Protein AF-A0A9N9NSR1-F1 (afdb_monomer)

InterPro domains:
  IPR000719 Protein kinase domain [PF00069] (21-94)
  IPR000719 Protein kinase domain [PS50011] (19-153)
  IPR011009 Protein kinase-like domain superfamily [SSF56112] (12-88)
  IPR011009 Protein kinase-like domain superfamily [SSF56112] (80-141)
  IPR017441 Protein kinase, ATP binding site [PS00107] (25-48)

Organism: NCBI:txid1433469

Structure (mmCIF, N/CA/C/O backbone):
data_AF-A0A9N9NSR1-F1
#
_entry.id   AF-A0A9N9NSR1-F1
#
loop_
_atom_site.group_PDB
_atom_site.id
_atom_site.type_symbol
_atom_site.label_atom_id
_atom_site.label_alt_id
_atom_site.label_comp_id
_atom_site.label_asym_id
_atom_site.label_entity_id
_atom_site.label_seq_id
_atom_site.pdbx_PDB_ins_code
_atom_site.Cartn_x
_atom_site.Cartn_y
_atom_site.Cartn_z
_atom_site.occupancy
_atom_site.B_iso_or_equiv
_atom_site.auth_seq_id
_atom_site.auth_comp_id
_atom_site.auth_asym_id
_atom_site.auth_atom_id
_atom_site.pdbx_PDB_model_num
ATOM 1 N N . MET A 1 1 ? 6.886 3.474 8.936 1.00 56.44 1 MET A N 1
ATOM 2 C CA . MET A 1 1 ? 6.707 4.792 9.586 1.00 56.44 1 MET A CA 1
ATOM 3 C C . MET A 1 1 ? 8.043 5.336 10.047 1.00 56.44 1 MET A C 1
ATOM 5 O O . MET A 1 1 ? 8.793 4.598 10.673 1.00 56.44 1 MET A O 1
ATOM 9 N N . SER A 1 2 ? 8.369 6.582 9.706 1.00 57.78 2 SER A N 1
ATOM 10 C CA . SER A 1 2 ? 9.617 7.218 10.131 1.00 57.78 2 SER A CA 1
ATOM 11 C C . SER A 1 2 ? 9.677 7.329 11.659 1.00 57.78 2 SER A C 1
ATOM 13 O O . SER A 1 2 ? 8.688 7.681 12.303 1.00 57.78 2 SER A O 1
ATOM 15 N N . ASN A 1 3 ? 10.844 7.048 12.246 1.00 58.03 3 ASN A N 1
ATOM 16 C CA . ASN A 1 3 ? 11.029 7.017 13.704 1.00 58.03 3 ASN A CA 1
ATOM 17 C C . ASN A 1 3 ? 10.624 8.328 14.400 1.00 58.03 3 ASN A C 1
ATOM 19 O O . ASN A 1 3 ? 10.187 8.298 15.546 1.00 58.03 3 ASN A O 1
ATOM 23 N N . TRP A 1 4 ? 10.701 9.466 13.702 1.00 65.31 4 TRP A N 1
ATOM 24 C CA . TRP A 1 4 ? 10.305 10.761 14.255 1.00 65.31 4 TRP A CA 1
ATOM 25 C C . TRP A 1 4 ? 8.798 10.857 14.545 1.00 65.31 4 TRP A C 1
ATOM 27 O O . TRP A 1 4 ? 8.415 11.478 15.528 1.00 65.31 4 TRP A O 1
ATOM 37 N N . PHE A 1 5 ? 7.936 10.216 13.747 1.00 63.00 5 PHE A N 1
ATOM 38 C CA . PHE A 1 5 ? 6.481 10.311 13.914 1.00 63.00 5 PHE A CA 1
ATOM 39 C C . PHE A 1 5 ? 6.011 9.585 15.180 1.00 63.00 5 PHE A C 1
ATOM 41 O O . PHE A 1 5 ? 5.246 10.132 15.969 1.00 63.00 5 PHE A O 1
ATOM 48 N N . LYS A 1 6 ? 6.550 8.380 15.410 1.00 64.25 6 LYS A N 1
ATOM 49 C CA . LYS A 1 6 ? 6.320 7.598 16.635 1.00 64.25 6 LYS A CA 1
ATOM 50 C C . LYS A 1 6 ? 6.936 8.252 17.876 1.00 64.25 6 LYS A C 1
ATOM 52 O O . LYS A 1 6 ? 6.420 8.088 18.969 1.00 64.25 6 LYS A O 1
ATOM 57 N N . ALA A 1 7 ? 8.034 8.992 17.716 1.00 63.62 7 ALA A N 1
ATOM 58 C CA . ALA A 1 7 ? 8.673 9.700 18.825 1.00 63.62 7 ALA A CA 1
ATOM 59 C C . ALA A 1 7 ? 7.892 10.950 19.273 1.00 63.62 7 ALA A C 1
ATOM 61 O O . ALA A 1 7 ? 7.984 11.343 20.432 1.00 63.62 7 ALA A O 1
ATOM 62 N N . VAL A 1 8 ? 7.137 11.585 18.367 1.00 65.19 8 VAL A N 1
ATOM 63 C CA . VAL A 1 8 ? 6.335 12.785 18.668 1.00 65.19 8 VAL A CA 1
ATOM 64 C C . VAL A 1 8 ? 4.973 12.429 19.266 1.00 65.19 8 VAL A C 1
ATOM 66 O O . VAL A 1 8 ? 4.421 13.220 20.032 1.00 65.19 8 VAL A O 1
ATOM 69 N N . ILE A 1 9 ? 4.420 11.261 18.926 1.00 67.44 9 ILE A N 1
ATOM 70 C CA . ILE A 1 9 ? 3.130 10.805 19.443 1.00 67.44 9 ILE A CA 1
ATOM 71 C C . ILE A 1 9 ? 3.254 9.337 19.855 1.00 67.44 9 ILE A C 1
ATOM 73 O O . ILE A 1 9 ? 3.463 8.477 19.000 1.00 67.44 9 ILE A O 1
ATOM 77 N N . ASP A 1 10 ? 3.119 9.065 21.156 1.00 75.75 10 ASP A N 1
ATOM 78 C CA . ASP A 1 10 ? 3.093 7.710 21.720 1.00 75.75 10 ASP A CA 1
ATOM 79 C C . ASP A 1 10 ? 1.807 6.990 21.277 1.00 75.75 10 ASP A C 1
ATOM 81 O O . ASP A 1 10 ? 0.770 7.042 21.937 1.00 75.75 10 ASP A O 1
ATOM 85 N N . ILE A 1 11 ? 1.842 6.422 20.069 1.00 82.00 11 ILE A N 1
ATOM 86 C CA . ILE A 1 11 ? 0.711 5.755 19.420 1.00 82.00 11 ILE A CA 1
ATOM 87 C C . ILE A 1 11 ? 1.102 4.324 19.068 1.00 82.00 11 ILE A C 1
ATOM 89 O O . ILE A 1 11 ? 2.110 4.071 18.402 1.00 82.00 11 ILE A O 1
ATOM 93 N N . THR A 1 12 ? 0.227 3.386 19.424 1.00 87.50 12 THR A N 1
ATOM 94 C CA . THR A 1 12 ? 0.308 1.988 19.001 1.00 87.50 12 THR A CA 1
ATOM 95 C C . THR A 1 12 ? 0.297 1.867 17.475 1.00 87.50 12 THR A C 1
ATOM 97 O O . THR A 1 12 ? -0.582 2.398 16.794 1.00 87.50 12 THR A O 1
ATOM 100 N N . SER A 1 13 ? 1.265 1.135 16.922 1.00 87.94 13 SER A N 1
ATOM 101 C CA . SER A 1 13 ? 1.325 0.834 15.491 1.00 87.94 13 SER A CA 1
ATOM 102 C C . SER A 1 13 ? 1.058 -0.639 15.215 1.00 87.94 13 SER A C 1
ATOM 104 O O . SER A 1 13 ? 1.666 -1.482 15.869 1.00 87.94 13 SER A O 1
ATOM 106 N N . PHE A 1 14 ? 0.257 -0.925 14.196 1.00 90.69 14 PHE A N 1
ATOM 107 C CA . PHE A 1 14 ? -0.041 -2.270 13.711 1.00 90.69 14 PHE A CA 1
ATOM 108 C C . PHE A 1 14 ? 0.627 -2.520 12.360 1.00 90.69 14 PHE A C 1
ATOM 110 O O . PHE A 1 14 ? 0.775 -1.599 11.547 1.00 90.69 14 PHE A O 1
ATOM 117 N N . GLU A 1 15 ? 0.989 -3.772 12.104 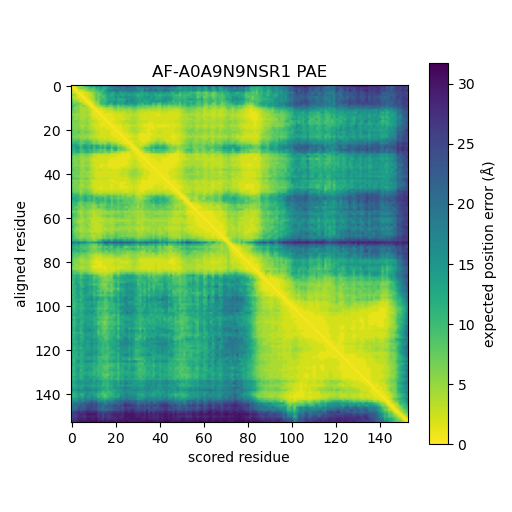1.00 90.44 15 GLU A N 1
ATOM 118 C CA . GLU A 1 15 ? 1.425 -4.222 10.784 1.00 90.44 15 GLU A CA 1
ATOM 119 C C . GLU A 1 15 ? 0.244 -4.180 9.807 1.00 90.44 15 GLU A C 1
ATOM 121 O O . GLU A 1 15 ? -0.844 -4.658 10.112 1.00 90.44 15 GLU A O 1
ATOM 126 N N . TYR A 1 16 ? 0.433 -3.560 8.642 1.00 89.94 16 TYR A N 1
ATOM 127 C CA . TYR A 1 16 ? -0.656 -3.348 7.682 1.00 89.94 16 TYR A CA 1
ATOM 128 C C . TYR A 1 16 ? -1.201 -4.664 7.121 1.00 89.94 16 TYR A C 1
ATOM 130 O O . TYR A 1 16 ? -2.411 -4.830 6.972 1.00 89.94 16 TYR A O 1
ATOM 138 N N . ASP A 1 17 ? -0.317 -5.630 6.894 1.00 89.69 17 ASP A N 1
ATOM 139 C CA . ASP A 1 17 ? -0.674 -6.921 6.312 1.00 89.69 17 ASP A CA 1
ATOM 140 C C . ASP A 1 17 ? -1.277 -7.901 7.341 1.00 89.69 17 ASP A C 1
ATOM 142 O O . ASP A 1 17 ? -1.724 -8.989 6.974 1.00 89.69 17 ASP A O 1
ATOM 146 N N . SER A 1 18 ? -1.354 -7.529 8.630 1.00 92.88 18 SER A N 1
ATOM 147 C CA . SER A 1 18 ? -1.951 -8.387 9.668 1.00 92.88 18 SER A CA 1
ATOM 148 C C . SER A 1 18 ? -3.487 -8.384 9.653 1.00 92.88 18 SER A C 1
ATOM 150 O O . SER A 1 18 ? -4.120 -9.310 10.176 1.00 92.88 18 SER A O 1
ATOM 152 N N . PHE A 1 19 ? -4.107 -7.370 9.038 1.00 95.12 19 PHE A N 1
ATOM 153 C CA . PHE A 1 19 ? -5.560 -7.222 8.970 1.00 95.12 19 PHE A CA 1
ATOM 154 C C . PHE A 1 19 ? -6.192 -8.140 7.917 1.00 95.12 19 PHE A C 1
ATOM 156 O O . PHE A 1 19 ? -5.689 -8.300 6.807 1.00 95.12 19 PHE A O 1
ATOM 163 N N . GLN A 1 20 ? -7.353 -8.710 8.241 1.00 95.62 20 GLN A N 1
ATOM 164 C CA . GLN A 1 20 ? -8.011 -9.745 7.433 1.00 95.62 20 GLN A CA 1
ATOM 165 C C . GLN A 1 20 ? -9.436 -9.355 7.053 1.00 95.62 20 GLN A C 1
ATOM 167 O O . GLN A 1 20 ? -10.056 -8.523 7.709 1.00 95.62 20 GLN A O 1
ATOM 172 N N . ASN A 1 21 ? -9.998 -10.010 6.033 1.00 95.69 21 ASN A N 1
ATOM 173 C CA . ASN A 1 21 ? -11.406 -9.858 5.641 1.00 95.69 21 ASN A CA 1
ATOM 174 C C . ASN A 1 21 ? -11.803 -8.396 5.371 1.00 95.69 21 ASN A C 1
ATOM 176 O O . ASN A 1 21 ? -12.799 -7.904 5.909 1.00 95.69 21 ASN A O 1
ATOM 180 N N . TRP A 1 22 ? -10.993 -7.704 4.569 1.00 95.31 22 TRP A N 1
ATOM 181 C CA . TRP A 1 22 ? -11.217 -6.312 4.196 1.00 95.31 22 TRP A CA 1
ATOM 182 C C . TRP A 1 22 ? -12.512 -6.163 3.393 1.00 95.31 22 TRP A C 1
ATOM 184 O O . TRP A 1 22 ? -12.721 -6.853 2.397 1.00 95.31 22 TRP A O 1
ATOM 194 N N . ALA A 1 23 ? -13.363 -5.232 3.810 1.00 96.94 23 ALA A N 1
ATOM 195 C CA . ALA A 1 23 ? -14.551 -4.825 3.071 1.00 96.94 23 ALA A CA 1
ATOM 196 C C . ALA A 1 23 ? -14.697 -3.307 3.149 1.00 96.94 23 ALA A C 1
ATOM 198 O O . ALA A 1 23 ? -14.714 -2.751 4.244 1.00 96.94 23 ALA A O 1
ATOM 199 N N . GLU A 1 24 ? -14.803 -2.625 2.011 1.00 96.94 24 GLU A N 1
ATOM 200 C CA . GLU A 1 24 ? -15.142 -1.200 2.003 1.00 96.94 24 GLU A CA 1
ATOM 201 C C . GLU A 1 24 ? -16.556 -1.019 2.571 1.00 96.94 24 GLU A C 1
ATOM 203 O O . GLU A 1 24 ? -17.500 -1.675 2.133 1.00 96.94 24 GLU A O 1
ATOM 208 N N . ILE A 1 25 ? -16.696 -0.146 3.567 1.00 96.75 25 ILE A N 1
ATOM 209 C CA . ILE A 1 25 ? -17.979 0.153 4.225 1.00 96.75 25 ILE A CA 1
ATOM 210 C C . ILE A 1 25 ? -18.402 1.613 4.057 1.00 96.75 25 ILE A C 1
ATOM 212 O O . ILE A 1 25 ? -19.494 1.992 4.473 1.00 96.75 25 ILE A O 1
ATOM 216 N N . GLY A 1 26 ? -17.555 2.445 3.455 1.00 95.06 26 GLY A N 1
ATOM 217 C CA . GLY A 1 26 ? -17.899 3.823 3.151 1.00 95.06 26 GLY A CA 1
ATOM 218 C C . GLY A 1 26 ? -16.754 4.577 2.498 1.00 95.06 26 GLY A C 1
ATOM 219 O O . GLY A 1 26 ? -15.581 4.280 2.718 1.00 95.06 26 GLY A O 1
ATOM 220 N N . ARG A 1 27 ? -17.102 5.600 1.723 1.00 92.88 27 ARG A N 1
ATOM 221 C CA . ARG A 1 27 ? -16.149 6.478 1.048 1.00 92.88 27 ARG A CA 1
ATOM 222 C C . ARG A 1 27 ? -16.639 7.914 1.131 1.00 92.88 27 ARG A C 1
ATOM 224 O O . ARG A 1 27 ? -17.804 8.193 0.869 1.00 92.88 27 ARG A O 1
ATOM 231 N N . GLY A 1 28 ? -15.745 8.811 1.521 1.00 81.88 28 GLY A N 1
ATOM 232 C CA . GLY A 1 28 ? -15.967 10.253 1.555 1.00 81.88 28 GLY A CA 1
ATOM 233 C C . GLY A 1 28 ? -14.938 10.978 0.693 1.00 81.88 28 GLY A C 1
ATOM 234 O O . GLY A 1 28 ? -14.050 10.356 0.116 1.00 81.88 28 GLY A O 1
ATOM 235 N N . GLY A 1 29 ? -15.019 12.309 0.637 1.00 78.50 29 GLY A N 1
ATOM 236 C CA . GLY A 1 29 ? -14.157 13.110 -0.242 1.00 78.50 29 GLY A CA 1
ATOM 237 C C . GLY A 1 29 ? -12.650 13.001 0.035 1.00 78.50 29 GLY A C 1
ATOM 238 O O . GLY A 1 29 ? -11.853 13.238 -0.862 1.00 78.50 29 GLY A O 1
ATOM 239 N N . SER A 1 30 ? -12.232 12.637 1.251 1.00 74.12 30 SER A N 1
ATOM 240 C CA . SER A 1 30 ? -10.805 12.521 1.613 1.00 74.12 30 SER A CA 1
ATOM 241 C C . SER A 1 30 ? -10.443 11.213 2.315 1.00 74.12 30 SER A C 1
ATOM 243 O O . SER A 1 30 ? -9.345 11.093 2.855 1.00 74.12 30 SER A O 1
ATOM 245 N N . SER A 1 31 ? -11.352 10.238 2.344 1.00 82.00 31 SER A N 1
ATOM 246 C CA . SER A 1 31 ? -11.105 8.991 3.064 1.00 82.00 31 SER A CA 1
ATOM 247 C C . SER A 1 31 ? -11.921 7.833 2.525 1.00 82.00 31 SER A C 1
ATOM 249 O O . SER A 1 31 ? -13.090 8.009 2.179 1.00 82.00 31 SER A O 1
ATOM 251 N N . THR A 1 32 ? -11.343 6.639 2.577 1.00 91.06 32 THR A N 1
ATOM 252 C CA . THR A 1 32 ? -12.080 5.383 2.402 1.00 91.06 32 THR A CA 1
ATOM 253 C C . THR A 1 32 ? -12.065 4.619 3.718 1.00 91.06 32 THR A C 1
ATOM 255 O O . THR A 1 32 ? -11.036 4.560 4.386 1.00 91.06 32 THR A O 1
ATOM 258 N N . ILE A 1 33 ? -13.204 4.066 4.116 1.00 93.19 33 ILE A N 1
ATOM 259 C CA . ILE A 1 33 ? -13.368 3.324 5.361 1.00 93.19 33 ILE A CA 1
ATOM 260 C C . ILE A 1 33 ? -13.547 1.853 5.016 1.00 93.19 33 ILE A C 1
ATOM 262 O O . ILE A 1 33 ? -14.460 1.481 4.276 1.00 93.19 33 ILE A O 1
ATOM 266 N N . TYR A 1 34 ? -12.700 1.017 5.600 1.00 96.06 34 TYR A N 1
ATOM 267 C CA . TYR A 1 34 ? -12.774 -0.430 5.486 1.00 96.06 34 TYR A CA 1
ATOM 268 C C . TYR A 1 34 ? -13.150 -1.041 6.828 1.00 96.06 34 TYR A C 1
ATOM 270 O O . TYR A 1 34 ? -12.688 -0.599 7.873 1.00 96.06 34 TYR A O 1
ATOM 278 N N . ARG A 1 35 ? -13.959 -2.092 6.815 1.00 97.12 35 ARG A N 1
ATOM 279 C CA . ARG A 1 35 ? -14.051 -3.045 7.916 1.00 97.12 35 ARG A CA 1
ATOM 280 C C . ARG A 1 35 ? -12.972 -4.098 7.711 1.00 97.12 35 ARG A C 1
ATOM 282 O O . ARG A 1 35 ? -12.868 -4.642 6.617 1.00 97.12 35 ARG A O 1
ATOM 289 N N . ALA A 1 36 ? -12.226 -4.420 8.758 1.00 97.50 36 ALA A N 1
ATOM 290 C CA . ALA A 1 36 ? -11.268 -5.521 8.750 1.00 97.50 36 ALA A CA 1
ATOM 291 C C . ALA A 1 36 ? -11.254 -6.224 10.110 1.00 97.50 36 ALA A C 1
ATOM 293 O O . ALA A 1 36 ? -11.687 -5.660 11.112 1.00 97.50 36 ALA A O 1
ATOM 294 N N . TYR A 1 37 ? -10.807 -7.472 10.152 1.00 97.25 37 TYR A N 1
ATOM 295 C CA . TYR A 1 37 ? -10.547 -8.209 11.383 1.00 97.25 37 TYR A CA 1
ATOM 296 C C . TYR A 1 37 ? -9.085 -8.022 11.794 1.00 97.25 37 TYR A C 1
ATOM 298 O O . TYR A 1 37 ? -8.189 -8.279 10.991 1.00 97.25 37 TYR A O 1
ATOM 306 N N . SER A 1 38 ? -8.850 -7.591 13.033 1.00 96.25 38 SER A N 1
ATOM 307 C CA . SER A 1 38 ? -7.521 -7.559 13.648 1.00 96.25 38 SER A CA 1
ATOM 308 C C . SER A 1 38 ? -7.366 -8.768 14.562 1.00 96.25 38 SER A C 1
ATOM 310 O O . SER A 1 38 ? -8.202 -8.982 15.441 1.00 96.25 38 SER A O 1
ATOM 312 N N . ARG A 1 39 ? -6.293 -9.545 14.373 1.00 93.50 39 ARG A N 1
ATOM 313 C CA . ARG A 1 39 ? -5.937 -10.634 15.295 1.00 93.50 39 ARG A CA 1
ATOM 314 C C . ARG A 1 39 ? -5.382 -10.103 16.612 1.00 93.50 39 ARG A C 1
ATOM 316 O O . ARG A 1 39 ? -5.717 -10.655 17.646 1.00 93.50 39 ARG A O 1
ATOM 323 N N . ASP A 1 40 ? -4.625 -9.009 16.572 1.00 92.88 40 ASP A N 1
ATOM 324 C CA . ASP A 1 40 ? -4.028 -8.386 17.762 1.00 92.88 40 ASP A CA 1
ATOM 325 C C . ASP A 1 40 ? -5.085 -7.851 18.742 1.00 92.88 40 ASP A C 1
ATOM 327 O O . ASP A 1 40 ? -4.871 -7.839 19.950 1.00 92.88 40 ASP A O 1
ATOM 331 N N . ILE A 1 41 ? -6.236 -7.409 18.220 1.00 92.38 41 ILE A N 1
ATOM 332 C CA . ILE A 1 41 ? -7.358 -6.874 19.014 1.00 92.38 41 ILE A CA 1
ATOM 333 C C . ILE A 1 41 ? -8.497 -7.907 19.155 1.00 92.38 41 ILE A C 1
ATOM 335 O O . ILE A 1 41 ? -9.449 -7.688 19.904 1.00 92.38 41 ILE A O 1
ATOM 339 N N . GLU A 1 42 ? -8.427 -9.021 18.421 1.00 95.19 42 GLU A N 1
ATOM 340 C CA . GLU A 1 42 ? -9.460 -10.067 18.342 1.00 95.19 42 GLU A CA 1
ATOM 341 C C . GLU A 1 42 ? -10.864 -9.541 17.985 1.00 95.19 42 GLU A C 1
ATOM 343 O O . GLU A 1 42 ? -11.892 -10.028 18.462 1.00 95.19 42 GLU A O 1
ATOM 348 N N . LYS A 1 43 ? -10.935 -8.500 17.144 1.00 95.19 43 LYS A N 1
ATOM 349 C CA . LYS A 1 43 ? -12.192 -7.817 16.794 1.00 95.19 43 LYS A CA 1
ATOM 350 C C . LYS A 1 43 ? -12.216 -7.345 15.350 1.00 95.19 43 LYS A C 1
ATOM 352 O O . LYS A 1 43 ? -11.190 -7.071 14.726 1.00 95.19 43 LYS A O 1
ATOM 357 N N . HIS A 1 44 ? -13.433 -7.174 14.841 1.00 95.88 44 HIS A N 1
ATOM 358 C CA . HIS A 1 44 ? -13.649 -6.352 13.659 1.00 95.88 44 HIS A CA 1
ATOM 359 C C . HIS A 1 44 ? -13.526 -4.871 14.017 1.00 95.88 44 HIS A C 1
ATOM 361 O O . HIS A 1 44 ? -14.174 -4.398 14.948 1.00 95.88 44 HIS A O 1
ATOM 367 N N . ILE A 1 45 ? -12.722 -4.152 13.244 1.00 95.81 45 ILE A N 1
ATOM 368 C CA . ILE A 1 45 ? -12.441 -2.728 13.400 1.00 95.81 45 ILE A CA 1
ATOM 369 C C . ILE A 1 45 ? -12.767 -1.967 12.112 1.00 95.81 45 ILE A C 1
ATOM 371 O O . ILE A 1 45 ? -12.899 -2.563 11.039 1.00 95.81 45 ILE A O 1
ATOM 375 N N . ALA A 1 46 ? -12.862 -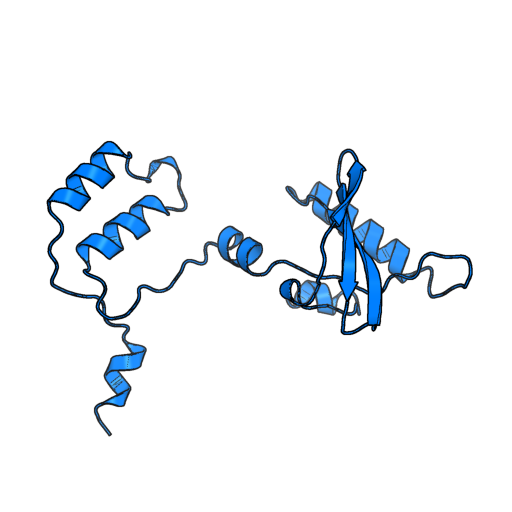0.643 12.226 1.00 95.25 46 ALA A N 1
ATOM 376 C CA . ALA A 1 46 ? -12.898 0.262 11.086 1.00 95.25 46 ALA A CA 1
ATOM 377 C C . ALA A 1 46 ? -11.495 0.836 10.828 1.00 95.25 46 ALA A C 1
ATOM 379 O O . ALA A 1 46 ? -10.896 1.455 11.704 1.00 95.25 46 ALA A O 1
ATOM 380 N N . LEU A 1 47 ? -10.990 0.656 9.613 1.00 93.75 47 LEU A N 1
ATOM 381 C CA . LEU A 1 47 ? -9.761 1.242 9.099 1.00 93.75 47 LEU A CA 1
ATOM 382 C C . LEU A 1 47 ? -10.121 2.453 8.238 1.00 93.75 47 LEU A C 1
ATOM 384 O O . LEU A 1 47 ? -10.679 2.312 7.150 1.00 93.75 47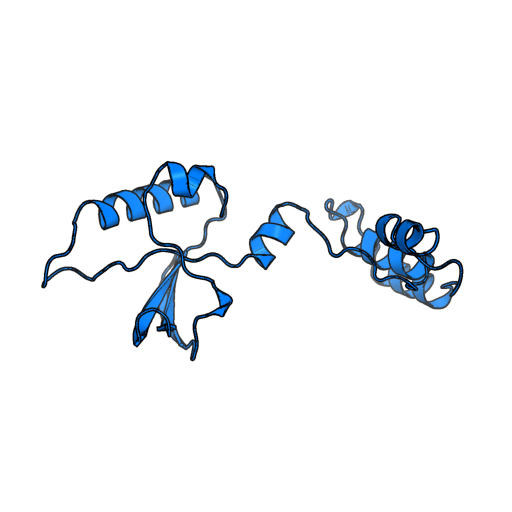 LEU A O 1
ATOM 388 N N . LYS A 1 48 ? -9.808 3.654 8.727 1.00 90.31 48 LYS A N 1
ATOM 389 C CA . LYS A 1 48 ? -9.978 4.905 7.978 1.00 90.31 48 LYS A CA 1
ATOM 390 C C . LYS A 1 48 ? -8.701 5.173 7.183 1.00 90.31 48 LYS A C 1
ATOM 392 O O . LYS A 1 48 ? -7.726 5.675 7.732 1.00 90.31 48 LYS A O 1
ATOM 397 N N . ASN A 1 49 ? -8.712 4.832 5.899 1.00 88.06 49 ASN A N 1
ATOM 398 C CA . ASN A 1 49 ? -7.624 5.155 4.986 1.00 88.06 49 ASN A CA 1
ATOM 399 C C . ASN A 1 49 ? -7.726 6.628 4.566 1.00 88.06 49 ASN A C 1
ATOM 401 O O . ASN A 1 49 ? -8.774 7.062 4.078 1.00 88.06 49 ASN A O 1
ATOM 405 N N . LEU A 1 50 ? -6.652 7.387 4.770 1.00 79.75 50 LEU A N 1
ATOM 406 C CA . LEU A 1 50 ? -6.579 8.819 4.496 1.00 79.75 50 LEU A CA 1
ATOM 407 C C . LEU A 1 50 ? -5.620 9.077 3.339 1.00 79.75 50 LEU A C 1
ATOM 409 O O . LEU A 1 50 ? -4.512 8.547 3.311 1.00 79.75 50 LEU A O 1
ATOM 413 N N . TYR A 1 51 ? -6.044 9.919 2.402 1.00 72.94 51 TYR A N 1
ATOM 414 C CA . TYR A 1 51 ? -5.181 10.365 1.316 1.00 72.94 51 TYR A CA 1
ATOM 415 C C . TYR A 1 51 ? -4.298 11.512 1.816 1.00 72.94 51 TYR A C 1
ATOM 417 O O . TYR A 1 51 ? -4.806 12.594 2.124 1.00 72.94 51 TYR A O 1
ATOM 425 N N . CYS A 1 52 ? -2.994 11.250 1.914 1.00 70.25 52 CYS A N 1
ATOM 426 C CA . CYS A 1 52 ? -1.973 12.247 2.227 1.00 70.25 52 CYS A CA 1
ATOM 427 C C . CYS A 1 52 ? -1.096 12.463 0.987 1.00 70.25 52 CYS A C 1
ATOM 429 O O . CYS A 1 52 ? -0.098 11.769 0.807 1.00 70.25 52 CYS A O 1
ATOM 431 N N . ASP A 1 53 ? -1.507 13.364 0.099 1.00 73.50 53 ASP A N 1
ATOM 432 C CA . ASP A 1 53 ? -0.847 13.638 -1.184 1.00 73.50 53 ASP A CA 1
ATOM 433 C C . ASP A 1 53 ? 0.011 14.917 -1.173 1.00 73.50 53 ASP A C 1
ATOM 435 O O . ASP A 1 53 ? 0.758 15.172 -2.115 1.00 73.50 53 ASP A O 1
ATOM 439 N N . ASN A 1 54 ? -0.073 15.717 -0.107 1.00 73.19 54 ASN A N 1
ATOM 440 C CA . ASN A 1 54 ? 0.694 16.950 0.088 1.00 73.19 54 ASN A CA 1
ATOM 441 C C . ASN A 1 54 ? 0.879 17.294 1.581 1.00 73.19 54 ASN A C 1
ATOM 443 O O . ASN A 1 54 ? 0.219 16.723 2.453 1.00 73.19 54 ASN A O 1
ATOM 447 N N . ASP A 1 55 ? 1.728 18.277 1.880 1.00 76.75 55 ASP A N 1
ATOM 448 C CA . ASP A 1 55 ? 2.016 18.700 3.259 1.00 76.75 55 ASP A CA 1
ATOM 449 C C . ASP A 1 55 ? 0.759 19.169 4.017 1.00 76.75 55 ASP A C 1
ATOM 451 O O . ASP A 1 55 ? 0.569 18.832 5.184 1.00 76.75 55 ASP A O 1
ATOM 455 N N . ILE A 1 56 ? -0.170 19.853 3.337 1.00 79.12 56 ILE A N 1
ATOM 456 C CA . ILE A 1 56 ? -1.432 20.334 3.932 1.00 79.12 56 ILE A CA 1
ATOM 457 C C . ILE A 1 56 ? -2.289 19.155 4.426 1.00 79.12 56 ILE A C 1
ATOM 459 O O . ILE A 1 56 ? -2.873 19.187 5.513 1.00 79.12 56 ILE A O 1
ATOM 463 N N . SER A 1 57 ? -2.380 18.094 3.624 1.00 78.38 57 SER A N 1
ATOM 464 C CA . SER A 1 57 ? -3.134 16.885 3.951 1.00 78.38 57 SER A CA 1
ATOM 465 C C . SER A 1 57 ? -2.500 16.109 5.111 1.00 78.38 57 SER A C 1
ATOM 467 O O . SER A 1 57 ? -3.230 15.584 5.959 1.00 78.38 57 SER A O 1
ATOM 469 N N . LEU A 1 58 ? -1.166 16.119 5.207 1.00 79.31 58 LEU A N 1
ATOM 470 C CA . LEU A 1 58 ? -0.416 15.530 6.313 1.00 79.31 58 LEU A CA 1
ATOM 471 C C . LEU A 1 58 ? -0.640 16.298 7.622 1.00 79.31 58 LEU A C 1
ATOM 473 O O . LEU A 1 58 ? -0.907 15.680 8.653 1.00 79.31 58 LEU A O 1
ATOM 477 N N . ASP A 1 59 ? -0.613 17.630 7.589 1.00 81.50 59 ASP A N 1
ATOM 478 C CA . ASP A 1 59 ? -0.892 18.460 8.765 1.00 81.50 59 ASP A CA 1
ATOM 479 C C . ASP A 1 59 ? -2.312 18.236 9.296 1.00 81.50 59 ASP A C 1
ATOM 481 O O . ASP A 1 59 ? -2.531 18.118 10.508 1.00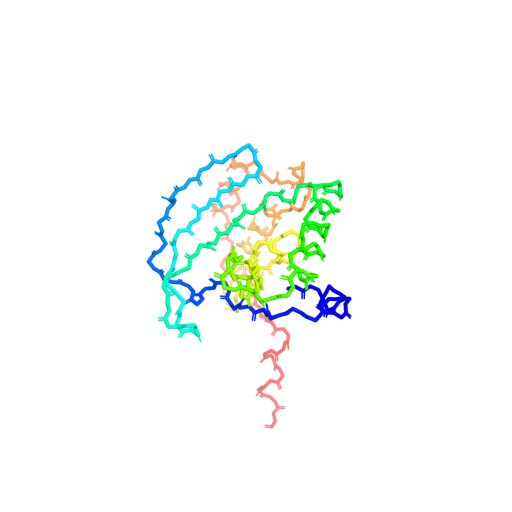 81.50 59 ASP A O 1
ATOM 485 N N . ARG A 1 60 ? -3.293 18.106 8.393 1.00 81.38 60 ARG A N 1
ATOM 486 C CA . ARG A 1 60 ? -4.672 17.756 8.758 1.00 81.38 60 ARG A CA 1
ATOM 487 C C . ARG A 1 60 ? -4.740 16.390 9.440 1.00 81.38 60 ARG A C 1
ATOM 489 O O . ARG A 1 60 ? -5.400 16.268 10.470 1.00 81.38 60 ARG A O 1
ATOM 496 N N . PHE A 1 61 ? -4.037 15.391 8.908 1.00 82.56 61 PHE A N 1
ATOM 497 C CA . PHE A 1 61 ? -3.953 14.067 9.523 1.00 82.56 61 PHE A CA 1
ATOM 498 C C . PHE A 1 61 ? -3.345 14.122 10.929 1.00 82.56 61 PHE A C 1
ATOM 500 O O . PHE A 1 61 ? -3.912 13.569 11.871 1.00 82.56 61 PHE A O 1
ATOM 507 N N . ILE A 1 62 ? -2.233 14.842 11.095 1.00 82.00 62 ILE A N 1
ATOM 508 C CA . ILE A 1 62 ? -1.574 15.021 12.394 1.00 82.00 62 ILE A CA 1
ATOM 509 C C . ILE A 1 62 ? -2.514 15.707 13.394 1.00 82.00 62 ILE A C 1
ATOM 511 O O . ILE A 1 62 ? -2.562 15.316 14.561 1.00 82.00 62 ILE A O 1
ATOM 515 N N . ASN A 1 63 ? -3.280 16.710 12.961 1.00 83.38 63 ASN A N 1
ATOM 516 C CA . ASN A 1 63 ? -4.247 17.390 13.822 1.00 83.38 63 ASN A CA 1
ATOM 517 C C . ASN A 1 63 ? -5.425 16.487 14.215 1.00 83.38 63 ASN A C 1
ATOM 519 O O . ASN A 1 63 ? -5.814 16.489 15.384 1.00 83.38 63 ASN A O 1
ATOM 523 N N . GLU A 1 64 ? -5.963 15.684 13.290 1.00 82.12 64 GLU A N 1
ATOM 524 C CA . GLU A 1 64 ? -6.981 14.675 13.616 1.00 82.12 64 GLU A CA 1
ATOM 525 C C . GLU A 1 64 ? -6.454 13.670 14.648 1.00 82.12 64 GLU A C 1
ATOM 527 O O . GLU A 1 64 ? -7.125 13.420 15.650 1.00 82.12 64 GLU A O 1
ATOM 532 N N . LEU A 1 65 ? -5.233 13.159 14.459 1.00 83.19 65 LEU A N 1
ATOM 533 C CA . LEU A 1 65 ? -4.605 12.239 15.408 1.00 83.19 65 LEU A CA 1
ATOM 534 C C . LEU A 1 65 ? -4.436 12.867 16.789 1.00 83.19 65 LEU A C 1
ATOM 536 O O . LEU A 1 65 ? -4.876 12.276 17.768 1.00 83.19 65 LEU A O 1
ATOM 540 N N . LYS A 1 66 ? -3.873 14.079 16.875 1.00 82.88 66 LYS A N 1
ATOM 541 C CA . LYS A 1 66 ? -3.708 14.800 18.150 1.00 82.88 66 LYS A CA 1
ATOM 542 C C . LYS A 1 66 ? -5.033 14.986 18.883 1.00 82.88 66 LYS A C 1
ATOM 544 O O . LYS A 1 66 ? -5.063 14.937 20.111 1.00 82.88 66 LYS A O 1
ATOM 549 N N . ASN A 1 67 ? -6.114 15.243 18.149 1.00 82.38 67 ASN A N 1
ATOM 550 C CA . ASN A 1 67 ? -7.438 15.384 18.741 1.00 82.38 67 ASN A CA 1
ATOM 551 C C . ASN A 1 67 ? -7.925 14.042 19.284 1.00 82.38 67 ASN A C 1
ATOM 553 O O . ASN A 1 67 ? -8.265 13.966 20.458 1.00 82.38 67 ASN A O 1
ATOM 557 N N . ILE A 1 68 ? -7.880 12.982 18.477 1.00 81.00 68 ILE A N 1
ATOM 558 C CA . ILE A 1 68 ? -8.323 11.642 18.877 1.00 81.00 68 ILE A CA 1
ATOM 559 C C . ILE A 1 68 ? -7.523 11.115 20.079 1.00 81.00 68 ILE A C 1
ATOM 561 O O . ILE A 1 68 ? -8.113 10.570 21.008 1.00 81.00 68 ILE A O 1
ATOM 565 N N . THR A 1 69 ? -6.204 11.332 20.122 1.00 78.94 69 THR A N 1
ATOM 566 C CA . THR A 1 69 ? -5.359 10.888 21.244 1.00 78.94 69 THR A CA 1
ATOM 567 C C . THR A 1 69 ? -5.588 11.684 22.531 1.00 78.94 69 THR A C 1
ATOM 569 O O . THR A 1 69 ? -5.258 11.199 23.608 1.00 78.94 69 THR A O 1
ATOM 572 N N . ARG A 1 70 ? -6.132 12.908 22.455 1.00 78.38 70 ARG A N 1
ATOM 573 C CA . ARG A 1 70 ? -6.418 13.748 23.633 1.00 78.38 70 ARG A CA 1
ATOM 574 C C . ARG A 1 70 ? -7.700 13.362 24.354 1.00 78.38 70 ARG A C 1
ATOM 576 O O . ARG A 1 70 ? -7.766 13.520 25.569 1.00 78.38 70 ARG A O 1
ATOM 583 N N . VAL A 1 71 ? -8.719 12.894 23.633 1.00 71.75 71 VAL A N 1
ATOM 584 C CA . VAL A 1 71 ? -10.040 12.597 24.217 1.00 71.75 71 VAL A CA 1
ATOM 585 C C . VAL A 1 71 ? -10.081 11.187 24.817 1.00 71.75 71 VAL A C 1
ATOM 587 O O . VAL A 1 71 ? -11.006 10.426 24.560 1.00 71.75 71 VAL A O 1
ATOM 590 N N . ALA A 1 72 ? -9.036 10.830 25.570 1.00 63.78 72 ALA A N 1
ATOM 591 C CA . ALA A 1 72 ? -8.752 9.480 26.046 1.00 63.78 72 ALA A CA 1
ATOM 592 C C . ALA A 1 72 ? -10.001 8.720 26.530 1.00 63.78 72 ALA A C 1
ATOM 594 O O . ALA A 1 72 ? -10.821 9.262 27.264 1.00 63.78 72 ALA A O 1
ATOM 595 N N . TYR A 1 73 ? -10.084 7.464 26.080 1.00 67.81 73 TYR A N 1
ATOM 596 C CA . TYR A 1 73 ? -10.971 6.375 26.500 1.00 67.81 73 TYR A CA 1
ATOM 597 C C . TYR A 1 73 ? -12.205 6.787 27.322 1.00 67.81 73 TYR A C 1
ATOM 599 O O . TYR A 1 73 ? -12.136 6.992 28.533 1.00 67.81 73 TYR A O 1
ATOM 607 N N . HIS A 1 74 ? -13.358 6.835 26.661 1.00 79.94 74 HIS A N 1
ATOM 608 C CA . HIS A 1 74 ? -14.652 7.029 27.303 1.00 79.94 74 HIS A CA 1
ATOM 609 C C . HIS A 1 74 ? -15.683 6.113 26.640 1.00 79.94 74 HIS A C 1
ATOM 611 O O . HIS A 1 74 ? -15.677 5.988 25.417 1.00 79.94 74 HIS A O 1
ATOM 617 N N . ASP A 1 75 ? -16.606 5.534 27.410 1.00 82.75 75 ASP A N 1
ATOM 618 C CA . ASP A 1 75 ? -17.567 4.528 26.916 1.00 82.75 75 ASP A CA 1
ATOM 619 C C . ASP A 1 75 ? -18.472 5.038 25.776 1.00 82.75 75 ASP A C 1
ATOM 621 O O . ASP A 1 75 ? -18.946 4.269 24.945 1.00 82.75 75 ASP A O 1
ATOM 625 N N . ASN A 1 76 ? -18.677 6.357 25.709 1.00 86.62 76 ASN A N 1
ATOM 626 C CA . ASN A 1 76 ? -19.463 7.031 24.664 1.00 86.62 76 ASN A CA 1
ATOM 627 C C . ASN A 1 76 ? -18.626 7.601 23.499 1.00 86.62 76 ASN A C 1
ATOM 629 O O . ASN A 1 76 ? -19.164 8.325 22.662 1.00 86.62 76 ASN A O 1
ATOM 633 N N . ILE A 1 77 ? -17.317 7.341 23.451 1.00 81.88 77 ILE A N 1
ATOM 634 C CA . ILE A 1 77 ? -16.421 7.805 22.384 1.00 81.88 77 ILE A CA 1
ATOM 635 C C . ILE A 1 77 ? -15.881 6.588 21.638 1.00 81.88 77 ILE A C 1
ATOM 637 O O . ILE A 1 77 ? -15.493 5.590 22.240 1.00 81.88 77 ILE A O 1
ATOM 641 N N . VAL A 1 78 ? -15.836 6.670 20.306 1.00 84.75 78 VAL A N 1
ATOM 642 C CA . VAL A 1 78 ? -15.257 5.607 19.478 1.00 84.75 78 VAL A CA 1
ATOM 643 C C . VAL A 1 78 ? -13.797 5.397 19.871 1.00 84.75 78 VAL A C 1
ATOM 645 O O . VAL A 1 78 ? -12.977 6.310 19.766 1.00 84.75 78 VAL A O 1
ATOM 648 N N . GLN A 1 79 ? -13.474 4.178 20.299 1.00 87.69 79 GLN A N 1
ATOM 649 C CA . GLN A 1 79 ? -12.121 3.820 20.690 1.00 87.69 79 GLN A CA 1
ATOM 650 C C . GLN A 1 79 ? -11.178 3.857 19.483 1.00 87.69 79 GLN A C 1
ATOM 652 O O . GLN A 1 79 ? -11.396 3.190 18.470 1.00 87.69 79 GLN A O 1
ATOM 657 N N . PHE A 1 80 ? -10.091 4.607 19.630 1.00 89.06 80 PHE A N 1
ATOM 658 C CA . PHE A 1 80 ? -8.972 4.594 18.704 1.00 89.06 80 PHE A CA 1
ATOM 659 C C . PHE A 1 80 ? -7.923 3.590 19.177 1.00 89.06 80 PHE A C 1
ATOM 661 O O . PHE A 1 80 ? -7.411 3.705 20.288 1.00 89.06 80 PHE A O 1
ATOM 668 N N . PHE A 1 81 ? -7.617 2.602 18.337 1.00 89.94 81 PHE A N 1
ATOM 669 C CA . PHE A 1 81 ? -6.668 1.540 18.682 1.00 89.94 81 PHE A CA 1
ATOM 670 C C . PHE A 1 81 ? -5.231 1.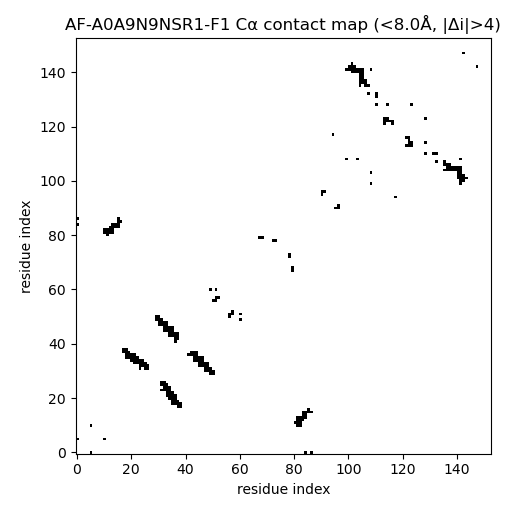859 18.271 1.00 89.94 81 PHE A C 1
ATOM 672 O O . PHE A 1 81 ? -4.304 1.359 18.898 1.00 89.94 81 PHE A O 1
ATOM 679 N N . GLY A 1 82 ? -5.034 2.676 17.233 1.00 90.31 82 GLY A N 1
ATOM 680 C CA . GLY A 1 82 ? -3.712 3.034 16.733 1.00 90.31 82 GLY A CA 1
ATOM 681 C C . GLY A 1 82 ? -3.683 3.260 15.226 1.00 90.31 82 GLY A C 1
ATOM 682 O O . GLY A 1 82 ? -4.709 3.522 14.596 1.00 90.31 82 GLY A O 1
ATOM 683 N N . ILE A 1 83 ? -2.487 3.167 14.651 1.00 89.25 83 ILE A N 1
ATOM 684 C CA . ILE A 1 83 ? -2.215 3.455 13.238 1.00 89.25 83 ILE A CA 1
ATOM 685 C C . ILE A 1 83 ? -1.540 2.282 12.543 1.00 89.25 83 ILE A C 1
ATOM 687 O O . ILE A 1 83 ? -0.878 1.457 13.163 1.00 89.25 83 ILE A O 1
ATOM 691 N N . THR A 1 84 ? -1.654 2.241 11.225 1.00 88.81 84 THR A N 1
ATOM 692 C CA . THR A 1 84 ? -0.917 1.307 10.380 1.00 88.81 84 THR A CA 1
ATOM 693 C C . THR A 1 84 ? -0.477 2.009 9.102 1.00 88.81 84 THR A C 1
ATOM 695 O O . THR A 1 84 ? -0.974 3.090 8.780 1.00 88.81 84 THR A O 1
ATOM 698 N N . GLN A 1 85 ? 0.494 1.435 8.403 1.00 84.00 85 GLN A N 1
ATOM 699 C CA . GLN A 1 85 ? 1.042 2.003 7.184 1.00 84.00 85 GLN A CA 1
ATOM 700 C C . GLN A 1 85 ? 1.518 0.896 6.255 1.00 84.00 85 GLN A C 1
ATOM 702 O O . GLN A 1 85 ? 2.316 0.056 6.662 1.00 84.00 85 GLN A O 1
ATOM 707 N N . GLU A 1 86 ? 1.074 0.949 5.005 1.00 83.25 86 GLU A N 1
ATOM 708 C CA . GLU A 1 86 ? 1.550 0.060 3.952 1.00 83.25 86 GLU A CA 1
ATOM 709 C C . GLU A 1 86 ? 3.024 0.362 3.644 1.00 83.25 86 GLU A C 1
ATOM 711 O O . GLU A 1 86 ? 3.387 1.462 3.209 1.00 83.25 86 GLU A O 1
ATOM 716 N N . GLU A 1 87 ? 3.897 -0.608 3.913 1.00 73.69 87 GLU A N 1
ATOM 717 C CA . GLU A 1 87 ? 5.340 -0.411 3.801 1.00 73.69 87 GLU A CA 1
ATOM 718 C C . GLU A 1 87 ? 5.789 -0.276 2.341 1.00 73.69 87 GLU A C 1
ATOM 720 O O . GLU A 1 87 ? 6.616 0.582 2.033 1.00 73.69 87 GLU A O 1
ATOM 725 N N . ILE A 1 88 ? 5.203 -1.057 1.431 1.00 76.06 88 ILE A N 1
ATOM 726 C CA . ILE A 1 88 ? 5.548 -1.048 0.002 1.00 76.06 88 ILE A CA 1
ATOM 727 C C . ILE A 1 88 ? 5.345 0.348 -0.592 1.00 76.06 88 ILE A C 1
ATOM 729 O O . ILE A 1 88 ? 6.252 0.885 -1.229 1.00 76.06 88 ILE A O 1
ATOM 733 N N . THR A 1 89 ? 4.199 0.976 -0.322 1.00 74.56 89 THR A N 1
ATOM 734 C CA . THR A 1 89 ? 3.889 2.329 -0.803 1.00 74.56 89 THR A CA 1
ATOM 735 C C . THR A 1 89 ? 4.931 3.343 -0.334 1.00 74.56 89 THR A C 1
ATOM 737 O O . THR A 1 89 ? 5.428 4.134 -1.137 1.00 74.56 89 THR A O 1
ATOM 740 N N . LEU A 1 90 ? 5.355 3.281 0.933 1.00 71.12 90 LEU A N 1
ATOM 741 C CA . LEU A 1 90 ? 6.447 4.124 1.418 1.00 71.12 90 LEU A CA 1
ATOM 742 C C . LEU A 1 90 ? 7.768 3.847 0.708 1.00 71.12 90 LEU A C 1
ATOM 744 O O . LEU A 1 90 ? 8.458 4.787 0.325 1.00 71.12 90 LEU A O 1
ATOM 748 N N . GLN A 1 91 ? 8.147 2.577 0.566 1.00 74.56 91 GLN A N 1
ATOM 749 C CA . GLN A 1 91 ? 9.400 2.209 -0.083 1.00 74.56 91 GLN A CA 1
ATOM 750 C C . GLN A 1 91 ? 9.433 2.747 -1.523 1.00 74.56 91 GLN A C 1
ATOM 752 O O . GLN A 1 91 ? 10.419 3.369 -1.918 1.00 74.56 91 GLN A O 1
ATOM 757 N N . VAL A 1 92 ? 8.329 2.620 -2.263 1.00 77.81 92 VAL A N 1
ATOM 758 C CA . VAL A 1 92 ? 8.189 3.144 -3.628 1.00 77.81 92 VAL A CA 1
ATOM 759 C C . VAL A 1 92 ? 8.297 4.671 -3.667 1.00 77.81 92 VAL A C 1
ATOM 761 O O . VAL A 1 92 ? 9.079 5.185 -4.477 1.00 77.81 92 VAL A O 1
ATOM 764 N N . ILE A 1 93 ? 7.577 5.384 -2.785 1.00 71.12 93 ILE A N 1
ATOM 765 C CA . ILE A 1 93 ? 7.619 6.856 -2.659 1.00 71.12 93 ILE A CA 1
ATOM 766 C C . ILE A 1 93 ? 9.032 7.339 -2.316 1.00 71.12 93 ILE A C 1
ATOM 768 O O . ILE A 1 93 ? 9.510 8.315 -2.884 1.00 71.12 93 ILE A O 1
ATOM 772 N N . MET A 1 94 ? 9.734 6.630 -1.431 1.00 71.62 94 MET A N 1
ATOM 773 C CA . MET A 1 94 ? 11.113 6.938 -1.040 1.00 71.62 94 MET A CA 1
ATOM 774 C C . MET A 1 94 ? 12.149 6.578 -2.117 1.00 71.62 94 MET A C 1
ATOM 776 O O . MET A 1 94 ? 13.349 6.667 -1.865 1.00 71.62 94 MET A O 1
ATOM 780 N N . GLY A 1 95 ? 11.718 6.131 -3.298 1.00 74.81 95 GLY A N 1
ATOM 781 C CA . GLY A 1 95 ? 12.619 5.761 -4.385 1.00 74.81 95 GLY A CA 1
ATOM 782 C C . GLY A 1 95 ? 13.324 4.419 -4.184 1.00 74.81 95 GLY A C 1
ATOM 783 O O . GLY A 1 95 ? 14.188 4.076 -4.987 1.00 74.81 95 GLY A O 1
ATOM 784 N N . LYS A 1 96 ? 12.965 3.631 -3.159 1.00 80.75 96 LYS A N 1
ATOM 785 C CA . LYS A 1 96 ? 13.497 2.273 -3.002 1.00 80.75 96 LYS A CA 1
ATOM 786 C C . LYS A 1 96 ? 12.955 1.378 -4.112 1.00 80.75 96 LYS A C 1
ATOM 788 O O . LYS A 1 96 ? 11.811 1.519 -4.552 1.00 80.75 96 LYS A O 1
ATOM 793 N N . ARG A 1 97 ? 13.804 0.470 -4.574 1.00 83.25 97 ARG A N 1
ATOM 794 C CA . ARG A 1 97 ? 13.533 -0.484 -5.649 1.00 83.25 97 ARG A CA 1
ATOM 795 C C . ARG A 1 97 ? 14.018 -1.856 -5.209 1.00 83.25 97 ARG A C 1
ATOM 797 O O . ARG A 1 97 ? 14.847 -1.954 -4.304 1.00 83.25 97 ARG A O 1
ATOM 804 N N . GLU A 1 98 ? 13.480 -2.892 -5.831 1.00 81.75 98 GLU A N 1
ATOM 805 C CA . GLU A 1 98 ? 13.957 -4.254 -5.623 1.00 81.75 98 GLU A CA 1
ATOM 806 C C . GLU A 1 98 ? 15.444 -4.372 -5.978 1.00 81.75 98 GLU A C 1
ATOM 808 O O . GLU A 1 98 ? 15.920 -3.802 -6.963 1.00 81.75 98 GLU A O 1
ATOM 813 N N . THR A 1 99 ? 16.191 -5.107 -5.159 1.00 86.44 99 THR A N 1
ATOM 814 C CA . THR A 1 99 ? 17.557 -5.495 -5.510 1.00 86.44 99 THR A CA 1
ATOM 815 C C . THR A 1 99 ? 17.469 -6.567 -6.597 1.00 86.44 99 THR A C 1
ATOM 817 O O . THR A 1 99 ? 16.699 -7.516 -6.417 1.00 86.44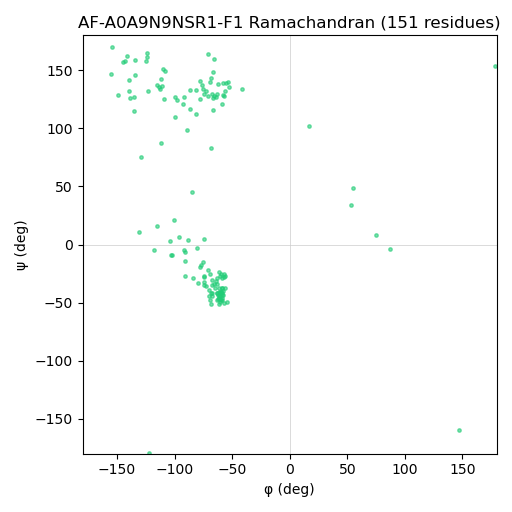 99 THR A O 1
ATOM 820 N N . PRO A 1 100 ? 18.235 -6.468 -7.699 1.00 90.25 100 PRO A N 1
ATOM 821 C CA . PRO A 1 100 ? 18.264 -7.519 -8.706 1.00 90.25 100 PRO A CA 1
ATOM 822 C C . PRO A 1 100 ? 18.579 -8.882 -8.076 1.00 90.25 100 PRO A C 1
ATOM 824 O O . PRO A 1 100 ? 19.419 -8.993 -7.182 1.00 90.25 100 PRO A O 1
ATOM 827 N N . VAL A 1 101 ? 17.902 -9.932 -8.537 1.00 92.25 101 VAL A N 1
ATOM 828 C CA . VAL A 1 101 ? 18.138 -11.296 -8.047 1.00 92.25 101 VAL A CA 1
ATOM 829 C C . VAL A 1 101 ? 19.437 -11.828 -8.656 1.00 92.25 101 VAL A C 1
ATOM 831 O O . VAL A 1 101 ? 19.675 -11.656 -9.856 1.00 92.25 101 VAL A O 1
ATOM 834 N N . ASN A 1 102 ? 20.274 -12.495 -7.860 1.00 94.12 102 ASN A N 1
ATOM 835 C CA . ASN A 1 102 ? 21.494 -13.139 -8.3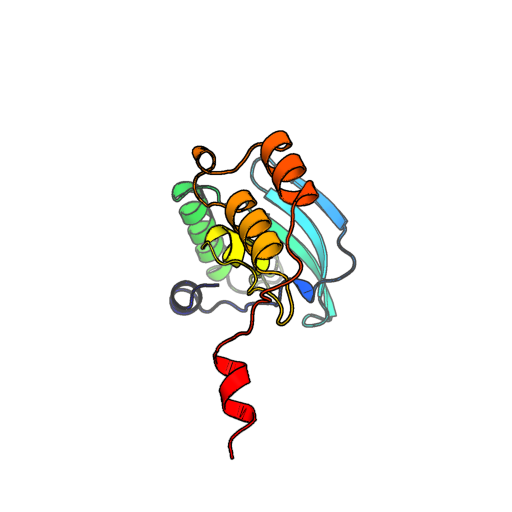57 1.00 94.12 102 ASN A CA 1
ATOM 836 C C . ASN A 1 102 ? 21.190 -14.068 -9.542 1.00 94.12 102 ASN A C 1
ATOM 838 O O . ASN A 1 102 ? 20.232 -14.839 -9.512 1.00 94.12 102 ASN A O 1
ATOM 842 N N . GLY A 1 103 ? 22.014 -14.005 -10.587 1.00 94.25 103 GLY A N 1
ATOM 843 C CA . GLY A 1 103 ? 21.801 -14.759 -11.824 1.00 94.25 103 GLY A CA 1
ATOM 844 C C . GLY A 1 103 ? 20.904 -14.059 -12.852 1.00 94.25 103 GLY A C 1
ATOM 845 O O . GLY A 1 103 ? 20.773 -14.555 -13.970 1.00 94.25 103 GLY A O 1
ATOM 846 N N . THR A 1 104 ? 20.329 -12.894 -12.533 1.00 95.19 104 THR A N 1
ATOM 847 C CA . THR A 1 104 ? 19.576 -12.092 -13.511 1.00 95.19 104 THR A CA 1
ATOM 848 C C . THR A 1 104 ? 20.514 -11.580 -14.610 1.00 95.19 104 THR A C 1
ATOM 850 O O . THR A 1 104 ? 21.526 -10.961 -14.278 1.00 95.19 104 THR A O 1
ATOM 853 N N . PRO A 1 105 ? 20.215 -11.779 -15.911 1.00 96.88 105 PRO A N 1
ATOM 854 C CA . PRO A 1 105 ? 21.013 -11.199 -16.988 1.00 96.88 105 PRO A CA 1
ATOM 855 C C . PRO A 1 105 ? 21.115 -9.678 -16.866 1.00 96.88 105 PRO A C 1
ATOM 857 O O . PRO A 1 105 ? 20.098 -9.002 -16.702 1.00 96.88 105 PRO A O 1
ATOM 860 N N . VAL A 1 106 ? 22.327 -9.134 -16.989 1.00 95.69 106 VAL A N 1
ATOM 861 C CA . VAL A 1 106 ? 22.581 -7.691 -16.829 1.00 95.69 106 VAL A CA 1
ATOM 862 C C . VAL A 1 106 ? 21.767 -6.862 -17.827 1.00 95.69 106 VAL A C 1
ATOM 864 O O . VAL A 1 106 ? 21.219 -5.825 -17.462 1.00 95.69 106 VAL A O 1
ATOM 867 N N . ASP A 1 107 ? 21.599 -7.344 -19.059 1.00 96.19 107 ASP A N 1
ATOM 868 C CA . ASP A 1 107 ? 20.780 -6.660 -20.066 1.00 96.19 107 ASP A CA 1
ATOM 869 C C . ASP A 1 107 ? 19.307 -6.565 -19.642 1.00 96.19 107 ASP A C 1
ATOM 871 O O . ASP A 1 107 ? 18.682 -5.519 -19.802 1.00 96.19 107 ASP A O 1
ATOM 875 N N . PHE A 1 108 ? 18.754 -7.636 -19.061 1.00 95.69 108 PHE A N 1
ATOM 876 C CA . PHE A 1 108 ? 17.387 -7.617 -18.538 1.00 95.69 108 PHE A CA 1
ATOM 877 C C . PHE A 1 108 ? 17.268 -6.682 -17.332 1.00 95.69 108 PHE A C 1
ATOM 879 O O . PHE A 1 108 ? 16.312 -5.912 -17.250 1.00 95.69 108 PHE A O 1
ATOM 886 N N . MET A 1 109 ? 18.266 -6.710 -16.442 1.00 94.50 109 MET A N 1
ATOM 887 C CA . MET A 1 109 ? 18.347 -5.809 -15.295 1.00 94.50 109 MET A CA 1
ATOM 888 C C . MET A 1 109 ? 18.270 -4.343 -15.716 1.00 94.50 109 MET A C 1
ATOM 890 O O . MET A 1 109 ? 17.438 -3.593 -15.214 1.00 94.50 109 MET A O 1
ATOM 894 N N . ASN A 1 110 ? 19.077 -3.952 -16.700 1.00 94.38 110 ASN A N 1
ATOM 895 C CA . ASN A 1 110 ? 19.092 -2.583 -17.203 1.00 94.38 110 ASN A CA 1
ATOM 896 C C . ASN A 1 110 ? 17.737 -2.169 -17.792 1.00 94.38 110 ASN A C 1
ATOM 898 O O . ASN A 1 110 ? 17.297 -1.047 -17.573 1.00 94.38 110 ASN A O 1
ATOM 902 N N . ILE A 1 111 ? 17.035 -3.075 -18.483 1.00 95.38 111 ILE A N 1
ATOM 903 C CA . ILE A 1 111 ? 15.719 -2.776 -19.067 1.00 95.38 111 ILE A CA 1
ATOM 904 C C . ILE A 1 111 ? 14.698 -2.408 -17.991 1.00 95.38 111 ILE A C 1
ATOM 906 O O . ILE A 1 111 ? 14.018 -1.390 -18.134 1.00 95.38 111 ILE A O 1
ATOM 910 N N . TYR A 1 112 ? 14.555 -3.220 -16.939 1.00 92.38 112 TYR A N 1
ATOM 911 C CA . TYR A 1 112 ? 13.548 -2.922 -15.919 1.00 92.38 112 TYR A CA 1
ATOM 912 C C . TYR A 1 112 ? 13.975 -1.752 -15.020 1.00 92.38 112 TYR A C 1
ATOM 914 O O . TYR A 1 112 ? 13.120 -0.955 -14.637 1.00 92.38 112 TYR A O 1
ATOM 922 N N . CYS A 1 113 ? 15.277 -1.580 -14.757 1.00 91.56 113 CYS A N 1
ATOM 923 C CA . CYS A 1 113 ? 15.809 -0.401 -14.069 1.00 91.56 113 CYS A CA 1
ATOM 924 C C . CYS A 1 113 ? 15.485 0.894 -14.834 1.00 91.56 113 CYS A C 1
ATOM 926 O O . CYS A 1 113 ? 14.957 1.837 -14.243 1.00 91.56 113 CYS A O 1
ATOM 928 N N . ASP A 1 114 ? 15.725 0.920 -16.150 1.00 94.12 114 ASP A N 1
ATOM 929 C CA . ASP A 1 114 ? 15.380 2.049 -17.022 1.00 94.12 114 ASP A CA 1
ATOM 930 C C . ASP A 1 114 ? 13.861 2.301 -17.024 1.00 94.12 114 ASP A C 1
ATOM 932 O O . ASP A 1 114 ? 13.404 3.440 -16.914 1.00 94.12 114 ASP A O 1
ATOM 936 N N . ALA A 1 115 ? 13.052 1.240 -17.121 1.00 93.75 115 ALA A N 1
ATOM 937 C CA . ALA A 1 115 ? 11.590 1.337 -17.122 1.00 93.75 115 ALA A CA 1
ATOM 938 C C . ALA A 1 115 ? 11.024 1.911 -15.810 1.00 93.75 115 ALA A C 1
ATOM 940 O O . ALA A 1 115 ? 9.969 2.547 -15.817 1.00 93.75 115 ALA A O 1
ATOM 941 N N . TRP A 1 116 ? 11.725 1.714 -14.692 1.00 87.75 116 TRP A N 1
ATOM 942 C CA . TRP A 1 116 ? 11.349 2.204 -13.363 1.00 87.75 116 TRP A CA 1
ATOM 943 C C . TRP A 1 116 ? 12.099 3.480 -12.941 1.00 87.75 116 TRP A C 1
ATOM 945 O O . TRP A 1 116 ? 12.146 3.805 -11.746 1.00 87.75 116 TRP A O 1
ATOM 955 N N . ASN A 1 117 ? 12.645 4.238 -13.903 1.00 88.81 117 ASN A N 1
ATOM 956 C CA . ASN A 1 117 ? 13.348 5.494 -13.637 1.00 88.81 117 ASN A CA 1
ATOM 957 C C . ASN A 1 117 ? 12.464 6.491 -12.854 1.00 88.81 117 ASN A C 1
ATOM 959 O O . ASN A 1 117 ? 11.258 6.617 -13.098 1.00 88.81 117 ASN A O 1
ATOM 963 N N . GLY A 1 118 ? 13.056 7.185 -11.879 1.00 83.31 118 GLY A N 1
ATOM 964 C CA . GLY A 1 118 ? 12.366 8.185 -11.061 1.00 83.31 118 GLY A CA 1
ATOM 965 C C . GLY A 1 118 ? 11.860 9.379 -11.874 1.00 83.31 118 GLY A C 1
ATOM 966 O O . GLY A 1 118 ? 10.776 9.877 -11.582 1.00 83.31 118 GLY A O 1
ATOM 967 N N . ASP A 1 119 ? 12.588 9.776 -12.921 1.00 88.44 119 ASP A N 1
ATOM 968 C CA . ASP A 1 119 ? 12.144 10.781 -13.887 1.00 88.44 119 ASP A CA 1
ATOM 969 C C . ASP A 1 119 ? 11.320 10.105 -14.999 1.00 88.44 119 ASP A C 1
ATOM 971 O O . ASP A 1 119 ? 11.858 9.277 -15.744 1.00 88.44 119 ASP A O 1
ATOM 975 N N . PRO A 1 120 ? 10.022 10.437 -15.152 1.00 90.00 120 PRO A N 1
ATOM 976 C CA . PRO A 1 120 ? 9.182 9.874 -16.205 1.00 90.00 120 PRO A CA 1
ATOM 977 C C . PRO A 1 120 ? 9.715 10.109 -17.622 1.00 90.00 120 PRO A C 1
ATOM 979 O O . PRO A 1 120 ? 9.454 9.288 -18.496 1.00 90.00 120 PRO A O 1
ATOM 982 N N . ASN A 1 121 ? 10.469 11.188 -17.851 1.00 94.50 121 ASN A N 1
ATOM 983 C CA . ASN A 1 121 ? 11.003 11.529 -19.172 1.00 94.50 121 ASN A CA 1
ATOM 984 C C . ASN A 1 121 ? 12.220 10.681 -19.562 1.00 94.50 121 ASN A C 1
ATOM 986 O O . ASN A 1 121 ? 12.568 10.617 -20.737 1.00 94.50 121 ASN A O 1
ATOM 990 N N . LEU A 1 122 ? 12.867 10.033 -18.588 1.00 94.44 122 LEU A N 1
ATOM 991 C CA . LEU A 1 122 ? 14.004 9.138 -18.817 1.00 94.44 122 LEU A CA 1
ATOM 992 C C . LEU A 1 122 ? 13.580 7.675 -18.997 1.00 94.44 122 LEU A C 1
ATOM 994 O O . LEU A 1 122 ? 14.424 6.818 -19.257 1.00 94.44 122 LEU A O 1
ATOM 998 N N . ARG A 1 123 ? 12.288 7.366 -18.840 1.00 95.94 123 ARG A N 1
ATOM 999 C CA . ARG A 1 123 ? 11.779 6.006 -19.024 1.00 95.94 123 ARG A CA 1
ATOM 1000 C C . ARG A 1 123 ? 11.710 5.671 -20.518 1.00 95.94 123 ARG A C 1
ATOM 1002 O O . ARG A 1 123 ? 11.175 6.468 -21.287 1.00 95.94 123 ARG A O 1
ATOM 1009 N N . PRO A 1 124 ? 12.178 4.485 -20.939 1.00 97.00 124 PRO A N 1
ATOM 1010 C CA . PRO A 1 124 ? 12.053 4.044 -22.316 1.00 97.00 124 PRO A CA 1
ATOM 1011 C C . PRO A 1 124 ? 10.586 3.810 -22.680 1.00 97.00 124 PRO A C 1
ATOM 1013 O O . PRO A 1 124 ? 9.767 3.365 -21.871 1.00 97.00 124 PRO A O 1
ATOM 1016 N N . SER A 1 125 ? 10.265 4.051 -23.942 1.00 97.06 125 SER A N 1
ATOM 1017 C CA . SER A 1 125 ? 8.990 3.673 -24.532 1.00 97.06 125 SER A CA 1
ATOM 1018 C C . SER A 1 125 ? 8.827 2.153 -24.586 1.00 97.06 125 SER A C 1
ATOM 1020 O O . SER A 1 125 ? 9.789 1.381 -24.618 1.00 97.06 125 SER A O 1
ATOM 1022 N N . ILE A 1 126 ? 7.577 1.698 -24.694 1.00 96.62 126 ILE A N 1
ATOM 1023 C CA . ILE A 1 126 ? 7.280 0.270 -24.859 1.00 96.62 126 ILE A CA 1
ATOM 1024 C C . ILE A 1 126 ? 7.931 -0.334 -26.117 1.00 96.62 126 ILE A C 1
ATOM 1026 O O . ILE A 1 126 ? 8.257 -1.521 -26.135 1.00 96.62 126 ILE A O 1
ATOM 1030 N N . THR A 1 127 ? 8.143 0.473 -27.160 1.00 97.69 127 THR A N 1
ATOM 1031 C CA . THR A 1 127 ? 8.824 0.053 -28.391 1.00 97.69 127 THR A CA 1
ATOM 1032 C C . THR A 1 127 ? 10.308 -0.191 -28.131 1.00 97.69 127 THR A C 1
ATOM 1034 O O . THR A 1 127 ? 10.809 -1.261 -28.466 1.00 97.69 127 TH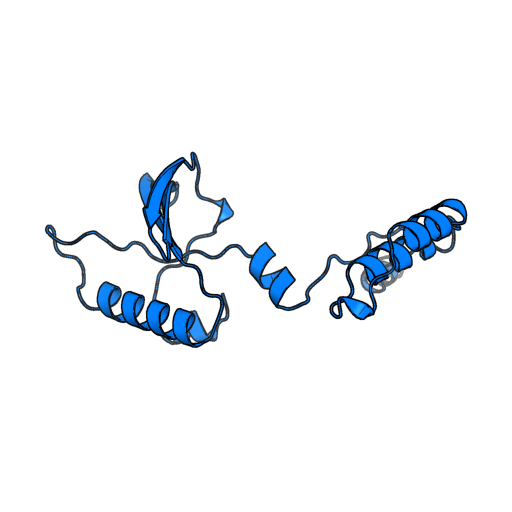R A O 1
ATOM 1037 N N . GLU A 1 128 ? 10.987 0.734 -27.449 1.00 96.56 128 GLU A N 1
ATOM 1038 C CA . GLU A 1 128 ? 12.398 0.573 -27.068 1.00 96.56 128 GLU A CA 1
ATOM 1039 C C . GLU A 1 128 ? 12.597 -0.610 -26.119 1.00 96.56 128 GLU A C 1
ATOM 1041 O O . GLU A 1 128 ? 13.521 -1.398 -26.313 1.00 96.56 128 GLU A O 1
ATOM 1046 N N . ILE A 1 129 ? 11.707 -0.790 -25.135 1.00 97.31 129 ILE A N 1
ATOM 1047 C CA . ILE A 1 129 ? 11.722 -1.966 -24.253 1.00 97.31 129 ILE A CA 1
ATOM 1048 C C . ILE A 1 129 ? 11.615 -3.243 -25.091 1.00 97.31 129 ILE A C 1
ATOM 1050 O O . ILE A 1 129 ? 12.431 -4.149 -24.936 1.00 97.31 129 ILE A O 1
ATOM 1054 N N . ARG A 1 130 ? 10.644 -3.321 -26.010 1.00 97.38 130 ARG A N 1
ATOM 1055 C CA . ARG A 1 130 ? 10.447 -4.493 -26.875 1.00 97.38 130 ARG A CA 1
ATOM 1056 C C . ARG A 1 130 ? 11.687 -4.802 -27.714 1.00 97.38 130 ARG A C 1
ATOM 1058 O O . ARG A 1 130 ? 12.040 -5.970 -27.859 1.00 97.38 130 ARG A O 1
ATOM 1065 N N . ASP A 1 131 ? 12.337 -3.786 -28.266 1.00 96.88 131 ASP A N 1
ATOM 1066 C CA . ASP A 1 131 ? 13.515 -3.973 -29.113 1.00 96.88 131 ASP A CA 1
ATOM 1067 C C . ASP A 1 131 ? 14.768 -4.341 -28.309 1.00 96.88 131 ASP A C 1
ATOM 1069 O O . ASP A 1 131 ? 15.536 -5.201 -28.750 1.00 96.88 131 ASP A O 1
ATOM 1073 N N . LYS A 1 132 ? 14.929 -3.799 -27.093 1.00 96.31 132 LYS A N 1
ATOM 1074 C CA . LYS A 1 132 ? 15.943 -4.263 -26.135 1.00 96.31 132 LYS A CA 1
ATOM 1075 C C . LYS A 1 132 ? 15.702 -5.731 -25.752 1.00 96.31 132 LYS A C 1
ATOM 1077 O O . LYS A 1 132 ? 16.629 -6.533 -25.827 1.00 96.31 132 LYS A O 1
ATOM 1082 N N . LEU A 1 133 ? 14.458 -6.112 -25.436 1.00 96.25 133 LEU A N 1
ATOM 1083 C CA . LEU A 1 133 ? 14.086 -7.485 -25.054 1.00 96.25 133 LEU A CA 1
ATOM 1084 C C . LEU A 1 133 ? 14.440 -8.524 -26.136 1.00 96.25 133 LEU A C 1
ATOM 1086 O O . LEU A 1 133 ? 14.919 -9.606 -25.802 1.00 96.25 133 LEU A O 1
ATOM 1090 N N . LYS A 1 134 ? 14.248 -8.204 -27.426 1.00 96.88 134 LYS A N 1
ATOM 1091 C CA . LYS A 1 134 ? 14.601 -9.102 -28.548 1.00 96.88 134 LYS A CA 1
ATOM 1092 C C . LYS A 1 134 ? 16.090 -9.452 -28.602 1.00 96.88 134 LYS A C 1
ATOM 1094 O O . LYS A 1 134 ? 16.439 -10.500 -29.135 1.00 96.88 134 LYS A O 1
ATOM 1099 N N . ASN A 1 135 ? 16.948 -8.574 -28.085 1.00 95.00 135 ASN A N 1
ATOM 1100 C CA . ASN A 1 135 ? 18.400 -8.655 -28.225 1.00 95.00 135 ASN A CA 1
ATOM 1101 C C . ASN A 1 135 ? 19.124 -8.876 -26.886 1.00 95.00 135 ASN A C 1
ATOM 1103 O O . ASN A 1 135 ? 20.336 -8.675 -26.818 1.00 95.00 135 ASN A O 1
ATOM 1107 N N . ILE A 1 136 ? 18.408 -9.288 -25.831 1.00 95.81 136 ILE A N 1
ATOM 1108 C CA . ILE A 1 136 ? 19.004 -9.551 -24.514 1.00 95.81 136 ILE A CA 1
ATOM 1109 C C . ILE A 1 136 ? 20.107 -10.602 -24.623 1.00 95.81 136 ILE A C 1
ATOM 1111 O O . ILE A 1 136 ? 19.884 -11.734 -25.066 1.00 95.81 136 ILE A O 1
ATOM 1115 N N . ARG A 1 137 ? 21.279 -10.269 -24.087 1.00 95.62 137 ARG A N 1
ATOM 1116 C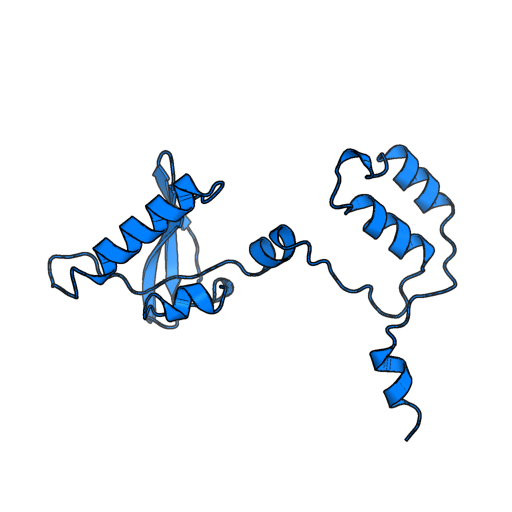 CA . ARG A 1 137 ? 22.305 -11.250 -23.750 1.00 95.62 137 ARG A CA 1
ATOM 1117 C C . ARG A 1 137 ? 21.975 -11.873 -22.400 1.00 95.62 137 ARG A C 1
ATOM 1119 O O . ARG A 1 137 ? 21.693 -11.183 -21.427 1.00 95.62 137 ARG A O 1
ATOM 1126 N N . LYS A 1 138 ? 22.042 -13.204 -22.328 1.00 94.06 138 LYS A N 1
ATOM 1127 C CA . LYS A 1 138 ? 21.827 -13.953 -21.076 1.00 94.06 138 LYS A CA 1
ATOM 1128 C C . LYS A 1 138 ? 23.018 -13.882 -20.114 1.00 94.06 138 LYS A C 1
ATOM 1130 O O . LYS A 1 138 ? 22.872 -14.240 -18.954 1.00 94.06 138 LYS A O 1
ATOM 1135 N N . VAL A 1 139 ? 24.179 -13.449 -20.603 1.00 93.38 139 VAL A N 1
ATOM 1136 C CA . VAL A 1 139 ? 25.413 -13.256 -19.835 1.00 93.38 139 VAL A CA 1
ATOM 1137 C C . VAL A 1 139 ? 26.041 -11.904 -20.211 1.00 93.38 139 VAL A C 1
ATOM 1139 O O . VAL A 1 139 ? 25.946 -11.519 -21.381 1.00 93.38 139 VAL A O 1
ATOM 1142 N N . PRO A 1 140 ? 26.696 -11.190 -19.277 1.00 95.50 140 PRO A N 1
ATOM 1143 C CA . PRO A 1 140 ? 26.909 -11.559 -17.875 1.00 95.50 140 PRO A CA 1
ATOM 1144 C C . PRO A 1 140 ? 25.620 -11.494 -17.046 1.00 95.50 140 PRO A C 1
ATOM 1146 O O . PRO A 1 140 ? 24.619 -10.907 -17.462 1.00 95.50 140 PRO A O 1
ATOM 1149 N N . VAL A 1 141 ? 25.652 -12.126 -15.876 1.00 95.69 141 VAL A N 1
ATOM 1150 C CA . VAL A 1 141 ? 24.561 -12.085 -14.900 1.00 95.69 141 VAL A CA 1
ATOM 1151 C C . VAL A 1 141 ? 24.978 -11.272 -13.679 1.00 95.69 141 VAL A C 1
ATOM 1153 O O . VAL A 1 141 ? 26.161 -11.178 -13.354 1.00 95.69 141 VAL A O 1
ATOM 1156 N N . TYR A 1 142 ? 24.001 -10.662 -13.022 1.00 93.50 142 TYR A N 1
ATOM 1157 C CA . TYR A 1 142 ? 24.190 -9.915 -11.791 1.00 93.50 142 TYR A CA 1
ATOM 1158 C C . TYR A 1 142 ? 24.539 -10.848 -10.624 1.00 93.50 142 TYR A C 1
ATOM 1160 O O . TYR A 1 142 ? 23.930 -11.909 -10.460 1.00 93.50 142 TYR A O 1
ATOM 1168 N N . HIS A 1 143 ? 25.472 -10.405 -9.784 1.00 92.38 143 HIS A N 1
ATOM 1169 C CA . HIS A 1 143 ? 25.789 -11.004 -8.494 1.00 92.38 143 HIS A CA 1
ATOM 1170 C C . HIS A 1 143 ? 25.937 -9.892 -7.457 1.00 92.38 143 HIS A C 1
ATOM 1172 O O . HIS A 1 143 ? 26.697 -8.947 -7.662 1.00 92.38 143 HIS A O 1
ATOM 1178 N N . ASN A 1 144 ? 25.215 -10.002 -6.348 1.00 86.31 144 ASN A N 1
ATOM 1179 C CA . ASN A 1 144 ? 25.330 -9.076 -5.236 1.00 86.31 144 ASN A CA 1
ATOM 1180 C C . ASN A 1 144 ? 26.673 -9.288 -4.520 1.00 86.31 144 ASN A C 1
ATOM 1182 O O . ASN A 1 144 ? 27.000 -10.401 -4.110 1.00 86.31 144 ASN A O 1
ATOM 1186 N N . GLU A 1 145 ? 27.440 -8.214 -4.334 1.00 76.81 145 GLU A N 1
ATOM 1187 C CA . GLU A 1 145 ? 28.773 -8.241 -3.712 1.00 76.81 145 GLU A CA 1
ATOM 1188 C C . GLU A 1 145 ? 28.773 -8.846 -2.298 1.00 76.81 145 GLU A C 1
ATOM 1190 O O . GLU A 1 145 ? 29.778 -9.407 -1.860 1.00 76.81 145 GLU A O 1
ATOM 1195 N N . LYS A 1 146 ? 27.640 -8.789 -1.586 1.00 67.56 146 LYS A N 1
ATOM 1196 C CA . LYS A 1 146 ? 27.500 -9.367 -0.240 1.00 67.56 146 LYS A CA 1
ATOM 1197 C C . LYS A 1 146 ? 27.534 -10.898 -0.222 1.00 67.56 146 LYS A C 1
ATOM 1199 O O . LYS A 1 146 ? 27.945 -11.464 0.787 1.00 67.56 146 LYS A O 1
ATOM 1204 N N . ASP A 1 147 ? 27.175 -11.552 -1.324 1.00 59.41 147 ASP A N 1
ATOM 1205 C CA . ASP A 1 147 ? 27.131 -13.018 -1.416 1.00 59.41 147 ASP A CA 1
ATOM 1206 C C . ASP A 1 147 ? 28.457 -13.621 -1.913 1.00 59.41 147 ASP A C 1
ATOM 1208 O O . ASP A 1 147 ? 28.693 -14.819 -1.768 1.00 59.41 147 ASP A O 1
ATOM 1212 N N . ILE A 1 148 ? 29.359 -12.797 -2.460 1.00 59.06 148 ILE A N 1
ATOM 1213 C CA . ILE A 1 148 ? 30.664 -13.232 -2.989 1.00 59.06 148 ILE A CA 1
ATOM 1214 C C . ILE A 1 148 ? 31.650 -13.563 -1.849 1.00 59.06 148 ILE A C 1
ATOM 1216 O O . ILE A 1 148 ? 32.508 -14.430 -2.000 1.00 59.06 148 ILE A O 1
ATOM 1220 N N . ASN A 1 149 ? 31.489 -12.946 -0.673 1.00 51.38 149 ASN A N 1
ATOM 1221 C CA . ASN A 1 149 ? 32.395 -13.116 0.471 1.00 51.38 149 ASN A CA 1
ATOM 1222 C C . ASN A 1 149 ? 32.037 -14.284 1.413 1.00 51.38 149 ASN A C 1
ATOM 1224 O O . ASN A 1 149 ? 32.711 -14.472 2.421 1.00 51.38 149 ASN A O 1
ATOM 1228 N N . ILE A 1 150 ? 31.010 -15.084 1.105 1.00 56.53 150 ILE A N 1
ATOM 1229 C CA . ILE A 1 150 ? 30.598 -16.242 1.930 1.00 56.53 150 ILE A CA 1
ATOM 1230 C C . ILE A 1 150 ? 31.302 -17.544 1.472 1.00 56.53 150 ILE A C 1
ATOM 1232 O O . ILE A 1 150 ? 31.191 -18.580 2.118 1.00 56.53 150 ILE A O 1
ATOM 1236 N N . GLY A 1 151 ? 32.055 -17.505 0.363 1.00 51.12 151 GLY A N 1
ATOM 1237 C CA . GLY A 1 151 ? 32.747 -18.668 -0.221 1.00 51.12 151 GLY A CA 1
ATOM 1238 C C . GLY A 1 151 ? 34.261 -18.740 0.013 1.00 51.12 151 GLY A C 1
ATOM 1239 O O . GLY A 1 151 ? 34.906 -19.641 -0.515 1.00 51.12 151 GLY A O 1
ATOM 1240 N N . VAL A 1 152 ? 34.840 -17.804 0.766 1.00 49.12 152 VAL A N 1
ATOM 1241 C CA . VAL A 1 152 ? 36.275 -17.770 1.101 1.00 49.12 152 VAL A CA 1
ATOM 1242 C C . VAL A 1 152 ? 36.434 -17.612 2.612 1.00 49.12 152 VAL A C 1
ATOM 1244 O O . VAL A 1 152 ? 36.703 -16.527 3.117 1.00 49.12 152 VAL A O 1
ATOM 1247 N N . SER A 1 153 ? 36.184 -18.700 3.344 1.00 41.44 153 SER A N 1
ATOM 1248 C CA . SER A 1 153 ? 36.556 -18.878 4.758 1.00 41.44 153 SER A CA 1
ATOM 1249 C C . SER A 1 153 ? 37.272 -20.209 4.921 1.00 41.44 153 SER A C 1
ATOM 1251 O O . SER A 1 153 ? 36.774 -21.192 4.326 1.00 41.44 153 SER A O 1
#

Solvent-accessible surface area (backbone atoms only — not comparable to full-atom values): 9508 Å² total; per-residue (Å²): 130,63,71,66,61,54,71,74,42,95,60,53,72,49,69,51,83,64,52,37,79,76,39,82,76,48,76,58,100,65,36,42,31,27,36,27,35,34,71,95,75,72,41,79,46,77,46,77,45,69,70,64,88,47,71,71,43,42,52,51,50,52,51,54,49,56,51,62,68,65,67,61,89,44,98,92,49,88,81,82,82,63,48,66,57,63,60,66,64,50,38,50,74,71,66,52,72,84,76,84,57,71,67,40,22,44,53,56,50,51,51,56,53,37,59,65,39,91,50,74,87,69,31,64,51,73,65,55,50,52,56,51,62,77,67,55,46,74,65,63,51,39,70,61,75,81,66,66,67,76,78,75,127

Nearest PDB structures (foldseek):
  5ng2-assembly1_A  TM=8.155E-01  e=7.978E-04  Homo sapiens
  5ng2-assembly1_B  TM=8.159E-01  e=7.978E-04  Homo sapiens
  3s95-assembly2_B  TM=6.443E-01  e=2.081E-03  Homo sapiens
  7ats-assembly1_A  TM=6.273E-01  e=2.688E-03  Homo sapiens
  5hvk-assembly2_C  TM=6.380E-01  e=3.471E-03  Homo sapiens

Secondary structure (DSSP, 8-state):
--HHHHHHS---EEEGGG-EEEEEEEEETTEEEEEEEETTTTEEEEEEEE---SHHHHHHHHHHHHHHHHS---TTSPPP--EEE-HHHHHHHTT--PPPPTT-BHHHHHHHHHHT-SSGGGSPPHHHHHHHHHT----SB---HHHHTTS--

Sequence (153 aa):
MSNWFKAVIDITSFEYDSFQNWAEIGRGGSSTIYRAYSRDIEKHIALKNLYCDNDISLDRFINELKNITRVAYHDNIVQFFGITQEEITLQVIMGKRETPVNGTPVDFMNIYCDAWNGDPNLRPSITEIRDKLKNIRKVPVYHNEKDINIGVS

pLDDT: mean 84.63, std 12.33, range [41.44, 97.69]

Foldseek 3Di:
DDPVVCVVDVFDEDEPVQWADWDFPDDDPFWTWIWTAHPVVRDTDIDTGGDDPDPVSVVVVVVVVVVLVVVPDDPPDPDDRGYYDDVVVVCVVVVHDDDDDWQAQPLVVVLVCQCSDPDPVSRDDPVVSVVSVVVGDSPDTDDDPVVVVVPPD

Mean predicted aligned error: 10.46 Å

Radius of gyration: 22.25 Å; Cα contacts (8 Å, |Δi|>4): 147; chains: 1; bounding box: 56×39×56 Å